Protein AF-A0A2D6MLZ3-F1 (afdb_monomer)

Radius of gyration: 13.92 Å; Cα conta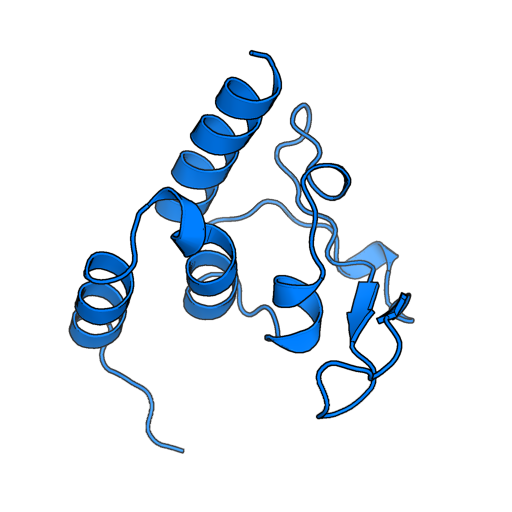cts (8 Å, |Δi|>4): 109; chai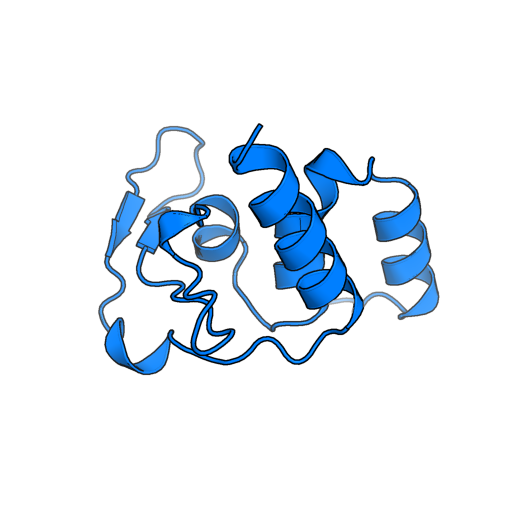ns: 1; bounding box: 43×32×31 Å

Mean predicted aligned error: 4.38 Å

Nearest PDB structures (foldseek):
  6emy-assembly1_A  TM=6.407E-01  e=5.092E-02  Enterococcus faecalis
  6en1-assembly1_A  TM=6.708E-01  e=1.272E-01  Enterococcus faecalis
  6emy-assembly1_B  TM=6.182E-01  e=1.652E-01  Enterococcus faecalis
  6en2-assembly1_B  TM=6.440E-01  e=2.290E-01  Enterococcus faecalis
  6en0-assembly1_A  TM=6.245E-01  e=2.290E-01  Enterococcus faecalis

Sequence (98 aa):
TATLPLDRVQAILDAIPWERRGVYLAIAFESVRFSAASTATLDDFDPATGEIHWHCARKGKTLGSPVRGQKNRETVRRVPWAPRLLEWLAWRVRADER

Foldseek 3Di:
DDDDDPVVLVVVLVVDPLLPNQLSLCVVQVVDDSQQSVPFDLVQADPVVQKGFSQWGFDDDDPPGDIDGDPPRVVRIDHRPRPSNSVSSVVVVVVVVD

Structure (mmCIF, N/CA/C/O backbone):
data_AF-A0A2D6MLZ3-F1
#
_entry.id   AF-A0A2D6MLZ3-F1
#
loop_
_atom_site.group_PDB
_atom_site.id
_atom_site.type_symbol
_atom_site.label_atom_id
_atom_site.label_alt_id
_atom_site.label_comp_id
_atom_site.label_asym_id
_atom_site.label_entity_id
_atom_site.label_seq_id
_atom_site.pdbx_PDB_ins_code
_atom_site.Cartn_x
_atom_site.Cartn_y
_atom_site.Cartn_z
_atom_site.occupancy
_atom_site.B_iso_or_equiv
_atom_site.auth_seq_id
_atom_site.auth_comp_id
_atom_site.auth_asym_id
_atom_site.auth_atom_id
_atom_site.pdbx_PDB_model_num
ATOM 1 N N . THR A 1 1 ? 24.547 -5.916 3.841 1.00 59.69 1 THR A N 1
ATOM 2 C CA . THR A 1 1 ? 23.111 -6.058 3.527 1.00 59.69 1 THR A CA 1
ATOM 3 C C . THR A 1 1 ? 22.996 -6.446 2.075 1.00 59.69 1 THR A C 1
ATOM 5 O O . THR A 1 1 ? 23.470 -5.684 1.246 1.00 59.69 1 THR A O 1
ATOM 8 N N . ALA A 1 2 ? 22.498 -7.641 1.761 1.00 72.62 2 ALA A N 1
ATOM 9 C CA . ALA A 1 2 ? 22.307 -8.047 0.370 1.00 72.62 2 ALA A CA 1
ATOM 10 C C . ALA A 1 2 ? 21.010 -7.421 -0.163 1.00 72.62 2 ALA A C 1
ATOM 12 O O . ALA A 1 2 ? 19.960 -7.570 0.462 1.00 72.62 2 ALA A O 1
ATOM 13 N N . THR A 1 3 ? 21.091 -6.706 -1.284 1.00 85.25 3 THR A N 1
ATOM 14 C CA . THR A 1 3 ? 19.919 -6.190 -2.005 1.00 85.25 3 THR A CA 1
ATOM 15 C C . THR A 1 3 ? 19.394 -7.290 -2.922 1.00 85.25 3 THR A C 1
ATOM 17 O O . THR A 1 3 ? 20.174 -7.905 -3.648 1.00 85.25 3 THR A O 1
ATOM 20 N N . LEU A 1 4 ? 18.088 -7.562 -2.883 1.00 88.25 4 LEU A N 1
ATOM 21 C CA . LEU A 1 4 ? 17.471 -8.536 -3.783 1.00 88.25 4 LEU A CA 1
ATOM 22 C C . LEU A 1 4 ? 17.418 -7.982 -5.219 1.00 88.25 4 LEU A C 1
ATOM 24 O O . LEU A 1 4 ? 17.036 -6.824 -5.396 1.00 88.25 4 LEU A O 1
ATOM 28 N N . PRO A 1 5 ? 17.742 -8.796 -6.238 1.00 92.94 5 PRO A N 1
ATOM 29 C CA . PRO A 1 5 ? 17.482 -8.463 -7.635 1.00 92.94 5 PRO A CA 1
ATOM 30 C C . PRO A 1 5 ? 15.997 -8.174 -7.900 1.00 92.94 5 PRO A C 1
ATOM 32 O O . PRO A 1 5 ? 15.117 -8.765 -7.266 1.00 92.94 5 PRO A O 1
ATOM 35 N N . LEU A 1 6 ? 15.708 -7.274 -8.845 1.00 88.69 6 LEU A N 1
ATOM 36 C CA . LEU A 1 6 ? 14.341 -6.819 -9.125 1.00 88.69 6 LEU A CA 1
ATOM 37 C C . LEU A 1 6 ? 13.426 -7.953 -9.617 1.00 88.69 6 LEU A C 1
ATOM 39 O O . LEU A 1 6 ? 12.272 -8.028 -9.209 1.00 88.69 6 LEU A O 1
ATOM 43 N N . ASP A 1 7 ? 13.945 -8.868 -10.434 1.00 93.19 7 ASP A N 1
ATOM 44 C CA . ASP A 1 7 ? 13.250 -10.073 -10.903 1.00 93.19 7 ASP A CA 1
ATOM 45 C C . ASP A 1 7 ? 12.842 -10.988 -9.739 1.00 93.19 7 ASP A C 1
ATOM 47 O O . ASP A 1 7 ? 11.733 -11.523 -9.713 1.00 93.19 7 ASP A O 1
ATOM 51 N N . ARG A 1 8 ? 13.700 -11.114 -8.721 1.00 94.62 8 ARG A N 1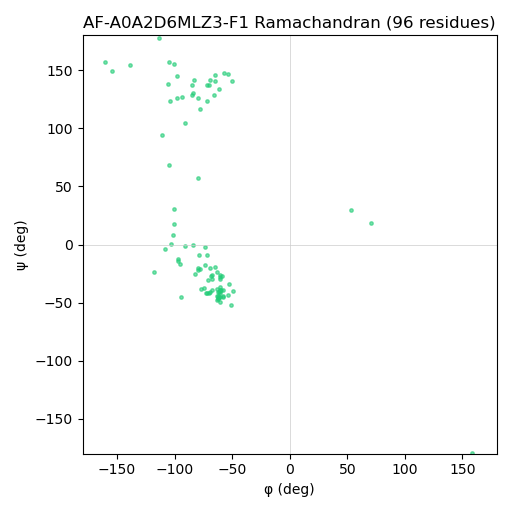
ATOM 52 C CA . ARG A 1 8 ? 13.393 -11.884 -7.510 1.00 94.62 8 ARG A CA 1
ATOM 53 C C . ARG A 1 8 ? 12.336 -11.204 -6.657 1.00 94.62 8 ARG A C 1
ATOM 55 O O . ARG A 1 8 ? 11.434 -11.886 -6.177 1.00 94.62 8 ARG A O 1
ATOM 62 N N . VAL A 1 9 ? 12.412 -9.883 -6.494 1.00 92.88 9 VAL A N 1
ATOM 63 C CA . VAL A 1 9 ? 11.355 -9.105 -5.825 1.00 92.88 9 VAL A CA 1
ATOM 64 C C . VAL A 1 9 ? 10.026 -9.307 -6.548 1.00 92.88 9 VAL A C 1
ATOM 66 O O . VAL A 1 9 ? 9.015 -9.583 -5.905 1.00 92.88 9 VAL A O 1
ATOM 69 N N . GLN A 1 10 ? 10.038 -9.250 -7.880 1.00 92.19 10 GLN A N 1
ATOM 70 C CA . GLN A 1 10 ? 8.849 -9.433 -8.700 1.00 92.19 10 GLN A CA 1
ATOM 71 C C . GLN A 1 10 ? 8.251 -10.838 -8.532 1.00 92.19 10 GLN A C 1
ATOM 73 O O . GLN A 1 10 ? 7.063 -10.961 -8.242 1.00 92.19 10 GLN A O 1
ATOM 78 N N . ALA A 1 11 ? 9.078 -11.885 -8.583 1.00 95.44 11 ALA A N 1
ATOM 79 C CA . ALA A 1 11 ? 8.637 -13.263 -8.369 1.00 95.44 11 ALA A CA 1
ATOM 80 C C . ALA A 1 11 ? 8.035 -13.489 -6.968 1.00 95.44 11 ALA A C 1
ATOM 82 O O . ALA A 1 11 ? 7.023 -14.175 -6.831 1.00 95.44 11 ALA A O 1
ATOM 83 N N . ILE A 1 12 ? 8.621 -12.883 -5.926 1.00 94.69 12 ILE A N 1
ATOM 84 C CA . ILE A 1 12 ? 8.080 -12.936 -4.558 1.00 94.69 12 ILE A CA 1
ATOM 85 C C . ILE A 1 12 ? 6.712 -12.258 -4.502 1.00 94.69 12 ILE A C 1
ATOM 87 O O . ILE A 1 12 ? 5.771 -12.827 -3.953 1.00 94.69 12 ILE A O 1
ATOM 91 N N . LEU A 1 13 ? 6.590 -11.056 -5.071 1.00 95.31 13 LEU A N 1
ATOM 92 C CA . LEU A 1 13 ? 5.321 -10.335 -5.106 1.00 95.31 13 LEU A CA 1
ATOM 93 C C . LEU A 1 13 ? 4.257 -11.138 -5.854 1.00 95.31 13 LEU A C 1
ATOM 95 O O . LEU A 1 13 ? 3.129 -11.213 -5.380 1.00 95.31 13 LEU A O 1
ATOM 99 N N . ASP A 1 14 ? 4.609 -11.774 -6.973 1.00 95.31 14 ASP A N 1
ATOM 100 C CA . ASP A 1 14 ? 3.671 -12.554 -7.778 1.00 95.31 14 ASP A CA 1
ATOM 101 C C . ASP A 1 14 ? 3.168 -13.831 -7.099 1.00 95.31 14 ASP A C 1
ATOM 103 O O . ASP A 1 14 ? 2.029 -14.227 -7.344 1.00 95.31 14 ASP A O 1
ATOM 107 N N . ALA A 1 15 ? 3.944 -14.406 -6.180 1.00 97.19 15 ALA A N 1
ATOM 108 C CA . ALA A 1 15 ? 3.513 -15.535 -5.360 1.00 97.19 15 ALA A CA 1
ATOM 109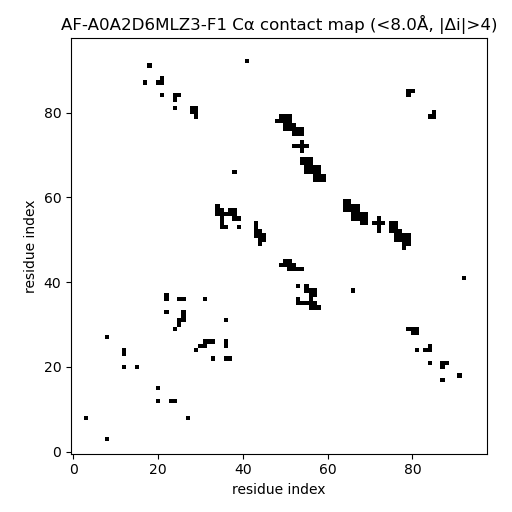 C C . ALA A 1 15 ? 2.501 -15.154 -4.256 1.00 97.19 15 ALA A C 1
ATOM 111 O O . ALA A 1 15 ? 1.823 -16.027 -3.713 1.00 97.19 15 ALA A O 1
ATOM 112 N N . ILE A 1 16 ? 2.384 -13.870 -3.899 1.00 96.56 16 ILE A N 1
ATOM 113 C CA . ILE A 1 16 ? 1.453 -13.393 -2.864 1.00 96.56 16 ILE A CA 1
ATOM 114 C C . ILE A 1 16 ? 0.073 -13.160 -3.499 1.00 96.56 16 ILE A C 1
ATOM 116 O O . ILE A 1 16 ? 0.002 -12.414 -4.479 1.00 96.56 16 ILE A O 1
ATOM 120 N N . PRO A 1 17 ? -1.033 -13.709 -2.950 1.00 97.00 17 PRO A N 1
ATOM 121 C CA . PRO A 1 17 ? -2.384 -13.434 -3.447 1.00 97.00 17 PRO A CA 1
ATOM 122 C C . PRO A 1 17 ? -2.651 -11.935 -3.588 1.00 97.00 17 PRO A C 1
ATOM 124 O O . PRO A 1 17 ? -2.219 -11.147 -2.739 1.00 97.00 17 PRO A O 1
ATOM 127 N N . TRP A 1 18 ? -3.345 -11.541 -4.658 1.00 94.88 18 TRP A N 1
ATOM 128 C CA . TRP A 1 18 ? -3.540 -10.133 -5.012 1.00 94.88 18 TRP A CA 1
ATOM 129 C C . TRP A 1 18 ? -4.121 -9.324 -3.848 1.00 94.88 18 TRP A C 1
ATOM 131 O O . TRP A 1 18 ? -3.591 -8.274 -3.494 1.00 94.88 18 TRP A O 1
ATOM 141 N N . GLU A 1 19 ? -5.107 -9.874 -3.146 1.00 94.00 19 GLU A N 1
ATOM 142 C CA . GLU A 1 19 ? -5.820 -9.259 -2.024 1.00 94.00 19 GLU A CA 1
ATOM 143 C C . GLU A 1 19 ? -4.901 -8.90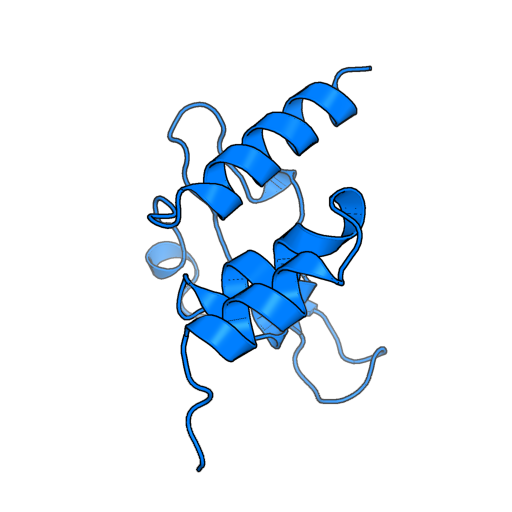9 -0.844 1.00 94.00 19 GLU A C 1
ATOM 145 O O . GLU A 1 19 ? -5.185 -7.994 -0.075 1.00 94.00 19 GLU A O 1
ATOM 150 N N . ARG A 1 20 ? -3.781 -9.626 -0.696 1.00 93.38 20 ARG A N 1
ATOM 151 C CA . ARG A 1 20 ? -2.824 -9.475 0.414 1.00 93.38 20 ARG A CA 1
ATOM 152 C C . ARG A 1 20 ? -1.556 -8.720 0.014 1.00 93.38 20 ARG A C 1
ATOM 154 O O . ARG A 1 20 ? -0.659 -8.545 0.837 1.00 93.38 20 ARG A O 1
ATOM 161 N N . ARG A 1 21 ? -1.453 -8.284 -1.244 1.00 94.88 21 ARG A N 1
ATOM 162 C CA . ARG A 1 21 ? -0.201 -7.791 -1.833 1.00 94.88 21 ARG A CA 1
ATOM 163 C C . ARG A 1 21 ? 0.143 -6.342 -1.459 1.00 94.88 21 ARG A C 1
ATOM 165 O O . ARG A 1 21 ? 1.319 -5.987 -1.489 1.00 94.88 21 ARG A O 1
ATOM 172 N N . GLY A 1 22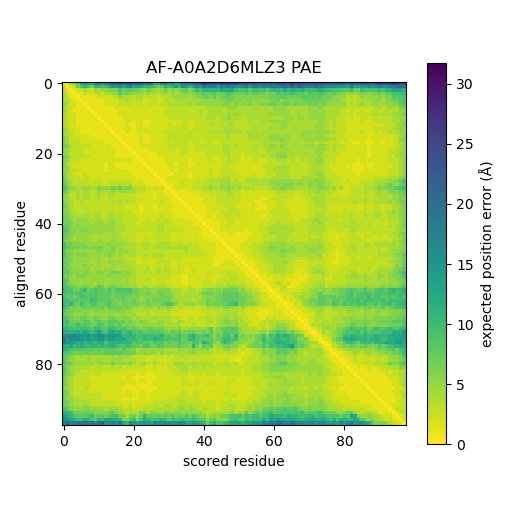 ? -0.837 -5.530 -1.054 1.00 92.56 22 GLY A N 1
ATOM 173 C CA . GLY A 1 22 ? -0.691 -4.079 -0.847 1.00 92.56 22 GLY A CA 1
ATOM 174 C C . GLY A 1 22 ? 0.492 -3.661 0.036 1.00 92.56 22 GLY A C 1
ATOM 175 O O . GLY A 1 22 ? 1.337 -2.874 -0.393 1.00 92.56 22 GLY A O 1
ATOM 176 N N . VAL A 1 23 ? 0.625 -4.242 1.236 1.00 93.25 23 VAL A N 1
ATOM 177 C CA . VAL A 1 23 ? 1.730 -3.905 2.161 1.00 93.25 23 VAL A CA 1
ATOM 178 C C . VAL A 1 23 ? 3.106 -4.208 1.557 1.00 93.25 23 VAL A C 1
ATOM 180 O O . VAL A 1 23 ? 4.057 -3.452 1.751 1.00 93.25 23 VAL A O 1
ATOM 183 N N . TYR A 1 24 ? 3.211 -5.289 0.784 1.00 94.69 24 TYR A N 1
ATOM 184 C CA . TYR A 1 24 ? 4.457 -5.710 0.154 1.00 94.69 24 TYR A CA 1
ATOM 185 C C . TYR A 1 24 ? 4.810 -4.820 -1.038 1.00 94.69 24 TYR A C 1
ATOM 187 O O . TYR A 1 24 ? 5.978 -4.478 -1.198 1.00 94.69 24 TYR A O 1
ATOM 195 N N . LEU A 1 25 ? 3.814 -4.378 -1.815 1.00 94.31 25 LEU A N 1
ATOM 196 C CA . LEU A 1 25 ? 4.000 -3.399 -2.892 1.00 94.31 25 LEU A CA 1
ATOM 197 C C . LEU A 1 25 ? 4.525 -2.065 -2.345 1.00 94.31 25 LEU A C 1
ATOM 199 O O . LEU A 1 25 ? 5.497 -1.526 -2.874 1.00 94.31 25 LEU A O 1
ATOM 203 N N . ALA A 1 26 ? 3.948 -1.574 -1.244 1.00 93.31 26 ALA A N 1
ATOM 204 C CA . ALA A 1 26 ? 4.393 -0.339 -0.599 1.00 93.31 26 ALA A CA 1
ATOM 205 C C . ALA A 1 26 ? 5.842 -0.430 -0.084 1.00 93.31 26 ALA A C 1
ATOM 207 O O . ALA A 1 26 ? 6.627 0.503 -0.235 1.00 93.31 26 ALA A O 1
ATOM 208 N N . ILE A 1 27 ? 6.239 -1.559 0.503 1.00 93.06 27 ILE A N 1
ATOM 209 C CA . ILE A 1 27 ? 7.613 -1.729 1.000 1.00 93.06 27 ILE A CA 1
ATOM 210 C C . ILE A 1 27 ? 8.605 -1.885 -0.154 1.00 93.06 27 ILE A C 1
ATOM 212 O O . ILE A 1 27 ? 9.694 -1.318 -0.098 1.00 93.06 27 ILE A O 1
ATOM 216 N N . ALA A 1 28 ? 8.235 -2.648 -1.185 1.00 92.38 28 ALA A N 1
ATOM 217 C CA . ALA A 1 28 ? 9.109 -2.935 -2.315 1.00 92.38 28 ALA A CA 1
ATOM 218 C C . ALA A 1 28 ? 9.401 -1.689 -3.157 1.00 92.38 28 ALA A C 1
ATOM 220 O O . ALA A 1 28 ? 10.534 -1.516 -3.600 1.00 92.38 28 ALA A O 1
ATOM 221 N N . PHE A 1 29 ? 8.401 -0.827 -3.364 1.00 90.44 29 PHE A N 1
ATOM 222 C CA . PHE A 1 29 ? 8.511 0.247 -4.350 1.00 90.44 29 PHE A CA 1
ATOM 223 C C . PHE A 1 29 ? 8.430 1.659 -3.779 1.00 90.44 29 PHE A C 1
ATOM 225 O O . PHE A 1 29 ? 8.995 2.558 -4.385 1.00 90.44 29 PHE A O 1
ATOM 232 N N . GLU A 1 30 ? 7.818 1.875 -2.612 1.00 89.06 30 GLU A N 1
ATOM 233 C CA . GLU A 1 30 ? 7.595 3.227 -2.080 1.00 89.06 30 GLU A CA 1
ATOM 234 C C . GLU A 1 30 ? 8.608 3.618 -0.994 1.00 89.06 30 GLU A C 1
ATOM 236 O O . GLU A 1 30 ? 8.447 4.633 -0.330 1.00 89.06 30 GLU A O 1
ATOM 241 N N . SER A 1 31 ? 9.668 2.849 -0.730 1.00 86.69 31 SER A N 1
ATOM 242 C CA . SER A 1 31 ? 10.610 3.154 0.373 1.00 86.69 31 SER A CA 1
ATOM 243 C C . SER A 1 31 ? 9.918 3.349 1.741 1.00 86.69 31 SER A C 1
ATOM 245 O O . SER A 1 31 ? 10.381 4.111 2.594 1.00 86.69 31 SER A O 1
ATOM 247 N N . VAL A 1 32 ? 8.779 2.681 1.964 1.00 88.69 32 VAL A N 1
ATOM 248 C CA . VAL A 1 32 ? 8.052 2.709 3.243 1.00 88.69 32 VAL A CA 1
ATOM 249 C C . VAL A 1 32 ? 8.646 1.662 4.175 1.00 88.69 32 VAL A C 1
ATOM 251 O O . VAL A 1 32 ? 8.874 0.514 3.796 1.00 88.69 32 VAL A O 1
ATOM 254 N N . ARG A 1 33 ? 8.839 2.015 5.448 1.00 89.56 33 ARG A N 1
ATOM 255 C CA . ARG A 1 33 ? 9.207 1.024 6.467 1.00 89.56 33 ARG A CA 1
ATOM 256 C C . ARG A 1 33 ? 8.036 0.087 6.752 1.00 89.56 33 ARG A C 1
ATOM 258 O O . ARG A 1 33 ? 6.909 0.545 6.925 1.00 89.56 33 ARG A O 1
ATOM 265 N N . PHE A 1 34 ? 8.325 -1.199 6.956 1.00 90.69 34 PHE A N 1
ATOM 266 C CA . PHE A 1 34 ? 7.315 -2.199 7.327 1.00 90.69 34 PHE A CA 1
ATOM 267 C C . PHE A 1 34 ? 6.422 -1.753 8.497 1.00 90.69 34 PHE A C 1
ATOM 269 O O . PHE A 1 34 ? 5.211 -1.948 8.462 1.00 90.69 34 PHE A O 1
ATOM 276 N N . SER A 1 35 ? 6.990 -1.100 9.518 1.00 92.00 35 SER A N 1
ATOM 277 C CA . SER A 1 35 ? 6.235 -0.634 10.688 1.00 92.00 35 SER A CA 1
ATOM 278 C C . SER A 1 35 ? 5.158 0.408 10.380 1.00 92.00 35 SER A C 1
ATOM 280 O O . SER A 1 35 ? 4.230 0.521 11.173 1.00 92.00 35 SER A O 1
ATOM 282 N N . ALA A 1 36 ? 5.281 1.152 9.280 1.00 91.75 36 ALA A N 1
ATOM 283 C CA . ALA A 1 36 ? 4.283 2.113 8.815 1.00 91.75 36 ALA A CA 1
ATOM 284 C C . ALA A 1 36 ? 3.342 1.483 7.780 1.00 91.75 36 ALA A C 1
ATOM 286 O O . ALA A 1 36 ? 2.128 1.601 7.896 1.00 91.75 36 ALA A O 1
ATOM 287 N N . ALA A 1 37 ? 3.890 0.746 6.807 1.00 91.81 37 ALA A N 1
ATOM 288 C CA . ALA A 1 37 ? 3.089 0.085 5.775 1.00 91.81 37 ALA A CA 1
ATOM 289 C C . ALA A 1 37 ? 2.089 -0.921 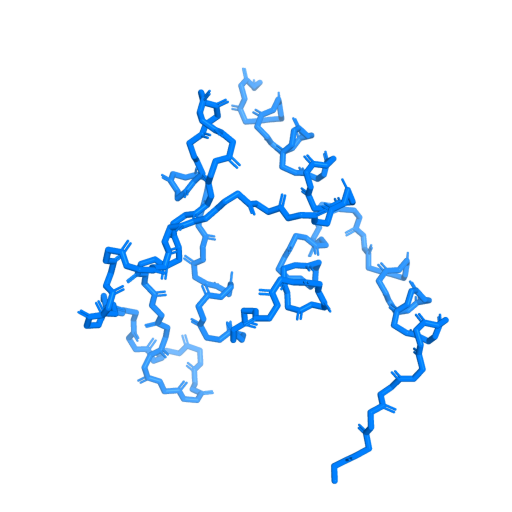6.374 1.00 91.81 37 ALA A C 1
ATOM 291 O O . ALA A 1 37 ? 0.951 -0.997 5.933 1.00 91.81 37 ALA A O 1
ATOM 292 N N . SER A 1 38 ? 2.497 -1.670 7.405 1.00 91.06 38 SER A N 1
ATOM 293 C CA . SER A 1 38 ? 1.648 -2.678 8.066 1.00 91.06 38 SER A CA 1
ATOM 294 C C . SER A 1 38 ? 0.520 -2.105 8.926 1.00 91.06 38 SER A C 1
ATOM 296 O O . SER A 1 38 ? -0.308 -2.871 9.411 1.00 91.06 38 SER A O 1
ATOM 298 N N . THR A 1 39 ? 0.506 -0.793 9.162 1.00 92.25 39 THR A N 1
ATOM 299 C CA . THR A 1 39 ? -0.553 -0.116 9.923 1.00 92.25 39 THR A CA 1
ATOM 300 C C . THR A 1 39 ? -1.459 0.733 9.044 1.00 92.25 39 THR A C 1
ATOM 302 O O . THR A 1 39 ? -2.393 1.312 9.580 1.00 92.25 39 THR A O 1
ATOM 305 N N . ALA A 1 40 ? -1.164 0.836 7.744 1.00 90.56 40 ALA A N 1
ATOM 306 C CA . ALA A 1 40 ? -1.943 1.647 6.822 1.00 90.56 40 ALA A CA 1
ATOM 307 C C . ALA A 1 40 ? -3.321 1.019 6.571 1.00 90.56 40 ALA A C 1
ATOM 309 O O . ALA A 1 40 ? -3.424 -0.197 6.369 1.00 90.56 40 ALA A O 1
ATOM 310 N N . THR A 1 41 ? -4.359 1.847 6.565 1.00 90.44 41 THR A N 1
ATOM 311 C CA . THR A 1 41 ? -5.733 1.474 6.204 1.00 90.44 41 THR A CA 1
ATOM 312 C C . THR A 1 41 ? -6.155 2.181 4.914 1.00 90.44 41 THR A C 1
ATOM 314 O O . THR A 1 41 ? -5.384 2.941 4.332 1.00 90.44 41 THR A O 1
ATOM 317 N N . LEU A 1 42 ? -7.367 1.904 4.420 1.00 87.81 42 LEU A N 1
ATOM 318 C CA . LEU A 1 42 ? -7.908 2.640 3.272 1.00 87.81 42 LEU A CA 1
ATOM 319 C C . LEU A 1 42 ? -8.213 4.102 3.606 1.00 87.81 42 LEU A C 1
ATOM 321 O O . LEU A 1 42 ? -8.088 4.938 2.722 1.00 87.81 42 LEU A O 1
ATOM 325 N N . ASP A 1 43 ? -8.508 4.421 4.869 1.00 90.25 43 ASP A N 1
ATOM 326 C CA . ASP A 1 43 ? -8.719 5.805 5.321 1.00 90.25 43 ASP A CA 1
ATOM 327 C C . ASP A 1 43 ? -7.449 6.665 5.200 1.00 90.25 43 ASP A C 1
ATOM 329 O O . ASP A 1 43 ? -7.521 7.892 5.181 1.00 90.25 43 ASP A O 1
ATOM 333 N N . ASP A 1 44 ? -6.276 6.031 5.111 1.00 91.31 44 ASP A N 1
ATOM 334 C CA . ASP A 1 44 ? -5.008 6.715 4.858 1.00 91.31 44 ASP A CA 1
ATOM 335 C C . ASP A 1 44 ? -4.815 7.082 3.378 1.00 91.31 44 ASP A C 1
ATOM 337 O O . ASP A 1 44 ? -3.844 7.763 3.049 1.00 91.31 44 ASP A O 1
ATOM 341 N N . PHE A 1 45 ? -5.676 6.613 2.471 1.00 91.94 45 PHE A N 1
ATOM 342 C CA . PHE A 1 45 ? -5.614 6.919 1.045 1.00 91.94 45 PHE A CA 1
ATOM 343 C C . PHE A 1 45 ? -6.686 7.942 0.668 1.00 91.94 45 PHE A C 1
ATOM 345 O O . PHE A 1 45 ? -7.875 7.717 0.868 1.00 91.94 45 PHE A O 1
ATOM 352 N N . ASP A 1 46 ? -6.260 9.055 0.080 1.00 90.56 46 ASP A N 1
ATOM 353 C CA . ASP A 1 46 ? -7.138 10.077 -0.479 1.00 90.56 46 ASP A CA 1
ATOM 354 C C . ASP A 1 46 ? -7.393 9.749 -1.961 1.00 90.56 46 ASP A C 1
ATOM 356 O O . ASP A 1 46 ? -6.500 9.950 -2.790 1.00 90.56 46 ASP A O 1
ATOM 360 N N . PRO A 1 47 ? -8.578 9.235 -2.340 1.00 86.56 47 PRO A N 1
ATOM 361 C CA . PRO A 1 47 ? -8.859 8.879 -3.727 1.00 86.56 47 PRO A CA 1
ATOM 362 C C . PRO A 1 47 ? -8.983 10.102 -4.645 1.00 86.56 47 PRO A C 1
ATOM 364 O O . PRO A 1 47 ? -8.830 9.955 -5.856 1.00 86.56 47 PRO A O 1
ATOM 367 N N . ALA A 1 48 ? -9.246 11.299 -4.103 1.00 88.06 48 ALA A N 1
ATOM 368 C CA . ALA A 1 48 ? -9.372 12.516 -4.899 1.00 88.06 48 ALA A CA 1
ATOM 369 C C . ALA A 1 48 ? -7.999 13.053 -5.322 1.00 88.06 48 ALA A C 1
ATOM 371 O O . ALA A 1 48 ? -7.845 13.518 -6.452 1.00 88.06 48 ALA A O 1
ATOM 372 N N . THR A 1 49 ? -6.997 12.970 -4.441 1.00 89.12 49 THR A N 1
ATOM 373 C CA . THR A 1 49 ? -5.621 13.392 -4.759 1.00 89.12 49 THR A CA 1
ATOM 374 C C . THR A 1 49 ? -4.706 12.241 -5.176 1.00 89.12 49 THR A C 1
ATOM 376 O O . THR A 1 49 ? -3.632 12.479 -5.728 1.00 89.12 49 THR A O 1
ATOM 379 N N . GLY A 1 50 ? -5.114 10.993 -4.935 1.00 88.75 50 GLY A N 1
ATOM 380 C CA . GLY A 1 50 ? -4.307 9.797 -5.168 1.00 88.75 50 GLY A CA 1
ATOM 381 C C . GLY A 1 50 ? -3.145 9.642 -4.184 1.00 88.75 50 GLY A C 1
ATOM 382 O O . GLY A 1 50 ? -2.188 8.927 -4.478 1.00 88.75 50 GLY A O 1
ATOM 383 N N . GLU A 1 51 ? -3.179 10.317 -3.036 1.00 92.19 51 GLU A N 1
ATOM 384 C CA . GLU A 1 51 ? -2.089 10.305 -2.059 1.00 92.19 51 GLU A CA 1
ATOM 385 C C . GLU A 1 51 ? -2.339 9.310 -0.930 1.00 92.19 51 GLU A C 1
ATOM 387 O O . GLU A 1 51 ? -3.462 9.153 -0.462 1.00 92.19 51 GLU A O 1
ATOM 392 N N . ILE A 1 52 ? -1.270 8.679 -0.438 1.00 92.25 52 ILE A N 1
ATOM 393 C CA . ILE A 1 52 ? -1.311 7.878 0.790 1.00 92.25 52 ILE A CA 1
ATOM 394 C C . ILE A 1 52 ? -0.618 8.642 1.913 1.00 92.25 52 ILE A C 1
ATOM 396 O O . ILE A 1 52 ? 0.464 9.214 1.731 1.00 92.25 52 ILE A O 1
ATOM 400 N N . HIS A 1 53 ? -1.215 8.594 3.099 1.00 92.50 53 HIS A N 1
ATOM 401 C CA . HIS A 1 53 ? -0.727 9.215 4.315 1.00 92.50 53 HIS A CA 1
ATOM 402 C C . HIS A 1 53 ? -0.256 8.176 5.339 1.00 92.50 53 HIS A C 1
ATOM 404 O O . HIS A 1 53 ? -1.012 7.703 6.180 1.00 92.50 53 HIS A O 1
ATOM 410 N N . TRP A 1 54 ? 1.041 7.854 5.351 1.00 90.94 54 TRP A N 1
ATOM 411 C CA . TRP A 1 54 ? 1.616 6.912 6.328 1.00 90.94 54 TRP A CA 1
ATOM 412 C C . TRP A 1 54 ? 1.863 7.572 7.691 1.00 90.94 54 TRP A C 1
ATOM 414 O O . TRP A 1 54 ? 2.990 7.618 8.188 1.00 90.94 54 TRP A O 1
ATOM 424 N N . HIS A 1 55 ? 0.821 8.124 8.305 1.00 90.50 55 HIS A N 1
ATOM 425 C CA . HIS A 1 55 ? 0.937 8.959 9.498 1.00 90.50 55 HIS A CA 1
ATOM 426 C C . HIS A 1 55 ? 1.117 8.161 10.793 1.00 90.50 55 HIS A C 1
ATOM 428 O O . HIS A 1 55 ? 1.626 8.703 11.776 1.00 90.50 55 HIS A O 1
ATOM 434 N N . CYS A 1 56 ? 0.753 6.878 10.804 1.00 92.25 56 CYS A N 1
ATOM 435 C CA . CYS A 1 56 ? 0.944 5.965 11.926 1.00 92.25 56 CYS A CA 1
ATOM 436 C C . CYS A 1 56 ? 2.094 4.979 11.681 1.00 92.25 56 CYS A C 1
ATOM 438 O O . CYS A 1 56 ? 2.532 4.745 10.555 1.00 92.25 56 CYS A O 1
ATOM 440 N N . ALA A 1 57 ? 2.649 4.440 12.767 1.00 92.75 57 ALA A N 1
ATOM 441 C CA . ALA A 1 57 ? 3.562 3.305 12.711 1.00 92.75 57 ALA A CA 1
ATOM 442 C C . ALA A 1 57 ? 3.561 2.518 14.021 1.00 92.75 57 ALA A C 1
ATOM 444 O O . ALA A 1 57 ? 3.453 3.083 15.116 1.00 92.75 57 ALA A O 1
ATOM 445 N N . ARG A 1 58 ? 3.804 1.213 13.914 1.00 94.25 58 ARG A N 1
ATOM 446 C CA . ARG A 1 58 ? 4.054 0.331 15.056 1.00 94.25 58 ARG A CA 1
ATOM 447 C C . ARG A 1 58 ? 5.364 0.699 15.764 1.00 94.25 58 ARG A C 1
ATOM 449 O O . ARG A 1 58 ? 6.416 0.804 15.131 1.00 94.25 58 ARG A O 1
ATOM 456 N N . LYS A 1 59 ? 5.315 0.886 17.088 1.00 92.69 59 LYS A N 1
ATOM 457 C CA . LYS A 1 59 ? 6.456 1.261 17.944 1.00 92.69 59 LYS A CA 1
ATOM 458 C C . LYS A 1 59 ? 6.956 0.064 18.751 1.00 92.69 59 LYS A C 1
ATOM 460 O O . LYS A 1 59 ? 6.802 0.007 19.965 1.00 92.69 59 LYS A O 1
ATOM 465 N N . GLY A 1 60 ? 7.538 -0.906 18.055 1.00 89.75 60 GLY A N 1
ATOM 466 C CA . GLY A 1 60 ? 8.141 -2.088 18.663 1.00 89.75 60 GLY A CA 1
ATOM 467 C C . GLY A 1 60 ? 8.249 -3.248 17.680 1.00 89.75 60 GLY A C 1
ATOM 468 O O . GLY A 1 60 ? 7.894 -3.113 16.508 1.00 89.75 60 GLY A O 1
ATOM 469 N N . LYS A 1 61 ? 8.786 -4.373 18.156 1.00 87.56 61 LYS A N 1
ATOM 470 C CA . LYS A 1 61 ? 9.076 -5.560 17.334 1.00 87.56 61 LYS A CA 1
ATOM 471 C C . LYS A 1 61 ? 7.979 -6.627 17.391 1.00 87.56 61 LYS A C 1
ATOM 473 O O . LYS A 1 61 ? 8.009 -7.560 16.601 1.00 87.56 61 LYS A O 1
ATOM 478 N N . THR A 1 62 ? 7.041 -6.519 18.331 1.00 89.88 62 THR A N 1
ATOM 479 C CA . THR A 1 62 ? 6.012 -7.540 18.574 1.00 89.88 62 THR A CA 1
ATOM 480 C C . THR A 1 62 ? 4.679 -7.145 17.945 1.00 89.88 62 THR A C 1
ATOM 482 O O . THR A 1 62 ? 4.382 -5.960 17.785 1.00 89.88 62 THR A O 1
ATOM 485 N N . LEU A 1 63 ? 3.831 -8.133 17.648 1.00 83.56 63 LEU A N 1
ATOM 486 C CA . LEU A 1 63 ? 2.479 -7.896 17.125 1.00 83.56 63 LEU A CA 1
ATOM 487 C C . LEU A 1 63 ? 1.596 -7.082 18.088 1.00 83.56 63 LEU A C 1
ATOM 489 O O . LEU A 1 63 ? 0.731 -6.338 17.635 1.00 83.56 63 LEU A O 1
ATOM 493 N N . GLY A 1 64 ? 1.849 -7.164 19.398 1.00 90.06 64 GLY A N 1
ATOM 494 C CA . GLY A 1 64 ? 1.161 -6.365 20.420 1.00 90.06 64 GLY A CA 1
ATOM 495 C C . GLY A 1 64 ? 1.747 -4.966 20.642 1.00 90.06 64 GLY A C 1
ATOM 496 O O . GLY A 1 64 ? 1.255 -4.223 21.484 1.00 90.06 64 GLY A O 1
ATOM 497 N N . SER A 1 65 ? 2.814 -4.591 19.928 1.00 93.81 65 SER A N 1
ATOM 498 C CA . SER A 1 65 ? 3.424 -3.268 20.092 1.00 93.81 65 SER A CA 1
ATOM 499 C C . SER A 1 65 ? 2.454 -2.160 19.661 1.00 93.81 65 SER A C 1
ATOM 501 O O . SER A 1 65 ? 1.792 -2.317 18.629 1.00 93.81 65 SER A O 1
ATOM 503 N N . PRO A 1 66 ? 2.403 -1.025 20.385 1.00 95.19 66 PRO A N 1
ATOM 504 C CA . PRO A 1 66 ? 1.424 0.025 20.133 1.00 95.19 66 PRO A CA 1
ATOM 505 C C . PRO A 1 66 ? 1.628 0.679 18.764 1.00 95.19 66 PRO A C 1
ATOM 507 O O . PRO A 1 66 ? 2.762 0.866 18.309 1.00 95.19 66 PRO A O 1
ATOM 510 N N . VAL A 1 67 ? 0.525 1.080 18.135 1.00 94.62 67 VAL A N 1
ATOM 511 C CA . VAL A 1 67 ? 0.517 1.922 16.932 1.00 94.62 67 VAL A CA 1
ATOM 512 C C . VAL A 1 67 ? 0.386 3.376 17.373 1.00 94.62 67 VAL A C 1
ATOM 514 O O . VAL A 1 67 ? -0.473 3.704 18.187 1.00 94.62 67 VAL A O 1
ATOM 517 N N . ARG A 1 68 ? 1.290 4.244 16.907 1.00 93.75 68 ARG A N 1
ATOM 518 C CA . ARG A 1 68 ? 1.291 5.675 17.252 1.00 93.75 68 ARG A CA 1
ATOM 519 C C . ARG A 1 68 ? 1.611 6.530 16.037 1.00 93.75 68 ARG A C 1
ATOM 521 O O . ARG A 1 68 ? 2.356 6.094 15.155 1.00 93.75 68 ARG A O 1
ATOM 528 N N . GLY A 1 69 ? 1.144 7.776 16.076 1.00 90.31 69 GLY A N 1
ATOM 529 C CA . GLY A 1 69 ? 1.500 8.799 15.100 1.00 90.31 69 GLY A CA 1
ATOM 530 C C . GLY A 1 69 ? 3.016 8.978 14.951 1.00 90.31 69 GLY A C 1
ATOM 531 O O . GLY A 1 69 ? 3.803 8.810 15.892 1.00 90.31 69 GLY A O 1
ATOM 532 N N . GLN A 1 70 ? 3.443 9.297 13.738 1.00 87.44 70 GLN A N 1
ATOM 533 C CA . GLN A 1 70 ? 4.807 9.682 13.414 1.00 87.44 70 GLN A CA 1
ATOM 534 C C . GLN A 1 70 ? 4.993 11.175 13.703 1.00 87.44 70 GLN A C 1
ATOM 536 O O . GLN A 1 70 ? 4.104 11.980 13.439 1.00 87.44 70 GLN A O 1
ATOM 541 N N . LYS A 1 71 ? 6.165 11.562 14.230 1.00 83.81 71 LYS A N 1
ATOM 542 C CA . LYS A 1 71 ? 6.483 12.979 14.494 1.00 83.81 71 LYS A CA 1
ATOM 543 C C . LYS A 1 71 ? 6.421 13.827 13.214 1.00 83.81 71 LYS A C 1
ATOM 545 O O . LYS A 1 71 ? 6.118 15.008 13.275 1.00 83.81 71 LYS A O 1
ATOM 550 N N . ASN A 1 72 ? 6.657 13.196 12.068 1.00 82.38 72 ASN A N 1
ATOM 551 C CA . ASN A 1 72 ? 6.808 13.808 10.754 1.00 82.38 72 ASN A CA 1
ATOM 552 C C . ASN A 1 72 ? 5.512 13.689 9.930 1.00 82.38 72 ASN A C 1
ATOM 554 O O . ASN A 1 72 ? 5.569 13.530 8.717 1.00 82.38 72 ASN A O 1
ATOM 558 N N . ARG A 1 73 ? 4.342 13.668 10.581 1.00 75.31 73 ARG A N 1
ATOM 559 C CA . ARG A 1 73 ? 3.070 13.310 9.931 1.00 75.31 73 ARG A CA 1
ATOM 560 C C . ARG A 1 73 ? 2.774 14.115 8.659 1.00 75.31 73 ARG A C 1
ATOM 562 O O . ARG A 1 73 ? 2.227 13.556 7.729 1.00 75.31 73 ARG A O 1
ATOM 569 N N . GLU A 1 74 ? 3.161 15.380 8.565 1.00 71.31 74 GLU A N 1
ATOM 570 C CA . GLU A 1 74 ? 2.900 16.190 7.364 1.00 71.31 74 GLU A CA 1
ATOM 571 C C . GLU A 1 74 ? 3.753 15.767 6.158 1.00 71.31 74 GLU A C 1
ATOM 573 O O . GLU A 1 74 ? 3.292 15.835 5.026 1.00 71.31 74 GLU A O 1
ATOM 578 N N . THR A 1 75 ? 4.965 15.252 6.383 1.00 72.94 75 THR A N 1
ATOM 579 C CA . THR A 1 75 ? 5.900 14.873 5.308 1.00 72.94 75 THR A CA 1
ATOM 580 C C . THR A 1 75 ? 5.765 13.420 4.854 1.00 72.94 75 THR A C 1
ATOM 582 O O . THR A 1 75 ? 6.472 12.985 3.949 1.00 72.94 75 THR A O 1
ATOM 585 N N . VAL A 1 76 ? 4.863 12.654 5.471 1.00 80.56 76 VAL A N 1
ATOM 586 C CA . VAL A 1 76 ? 4.574 11.253 5.112 1.00 80.56 76 VAL A CA 1
ATOM 587 C C . VAL A 1 76 ? 3.305 11.117 4.268 1.00 80.56 76 VAL A C 1
ATOM 589 O O . VAL A 1 76 ? 2.759 10.022 4.165 1.00 80.56 76 VAL A O 1
ATOM 592 N N . ARG A 1 77 ? 2.837 12.219 3.670 1.00 87.50 77 ARG A N 1
ATOM 593 C CA . ARG A 1 77 ? 1.818 12.245 2.615 1.00 87.50 77 ARG A CA 1
ATOM 594 C C . ARG A 1 77 ? 2.520 12.344 1.260 1.00 87.50 77 ARG A C 1
ATOM 596 O O . ARG A 1 77 ? 3.368 13.215 1.083 1.00 87.50 77 ARG A O 1
ATOM 603 N N . ARG A 1 78 ? 2.216 11.435 0.332 1.00 89.31 78 ARG A N 1
ATOM 604 C CA . ARG A 1 78 ? 2.744 11.482 -1.045 1.00 89.31 78 ARG A CA 1
ATOM 605 C C . ARG A 1 78 ? 1.904 10.643 -2.000 1.00 89.31 78 ARG A C 1
ATOM 607 O O . ARG A 1 78 ? 1.264 9.674 -1.588 1.00 89.31 78 ARG A O 1
ATOM 614 N N . VAL A 1 79 ? 1.998 10.988 -3.278 1.00 91.12 79 VAL A N 1
ATOM 615 C CA . VAL A 1 79 ? 1.470 10.191 -4.388 1.00 91.12 79 VAL A CA 1
ATOM 616 C C . VAL A 1 79 ? 2.352 8.947 -4.564 1.00 91.12 79 VAL A C 1
ATOM 618 O O . VAL A 1 79 ? 3.566 9.102 -4.739 1.00 91.12 79 VAL A O 1
ATOM 621 N N . PRO A 1 80 ? 1.792 7.725 -4.507 1.00 91.62 80 PRO A N 1
ATOM 622 C CA . PRO A 1 80 ? 2.523 6.515 -4.858 1.00 91.62 80 PRO A CA 1
ATOM 623 C C . PRO A 1 80 ? 2.961 6.574 -6.319 1.00 91.62 80 PRO A C 1
ATOM 625 O O . PRO A 1 80 ? 2.160 6.892 -7.196 1.00 91.62 80 PRO A O 1
ATOM 628 N N . TRP A 1 81 ? 4.216 6.244 -6.604 1.00 90.12 81 TRP A N 1
ATOM 629 C CA . TRP A 1 81 ? 4.713 6.221 -7.983 1.00 90.12 81 TRP A CA 1
ATOM 630 C C . TRP A 1 81 ? 4.642 4.827 -8.611 1.00 90.12 81 TRP A C 1
ATOM 632 O O . TRP A 1 81 ? 4.768 4.696 -9.827 1.00 90.12 81 TRP A O 1
ATOM 642 N N . ALA A 1 82 ? 4.483 3.770 -7.809 1.00 91.44 82 ALA A N 1
ATOM 643 C CA . ALA A 1 82 ? 4.509 2.398 -8.293 1.00 91.44 82 ALA A CA 1
ATOM 644 C C . ALA A 1 82 ? 3.180 2.019 -8.975 1.00 91.44 82 ALA A C 1
ATOM 646 O O . ALA A 1 82 ? 2.159 1.901 -8.288 1.00 91.44 82 ALA A O 1
ATOM 647 N N . PRO A 1 83 ? 3.166 1.712 -10.291 1.00 92.06 83 PRO A N 1
ATOM 648 C CA . PRO A 1 83 ? 1.919 1.442 -11.012 1.00 92.06 83 PRO A CA 1
ATOM 649 C C . PRO A 1 83 ? 1.106 0.290 -10.415 1.00 92.06 83 PRO A C 1
ATOM 651 O O . PRO A 1 83 ? -0.109 0.391 -10.282 1.00 92.06 83 PRO A O 1
ATOM 654 N N . ARG A 1 84 ? 1.774 -0.783 -9.970 1.00 93.44 84 ARG A N 1
ATOM 655 C CA . ARG A 1 84 ? 1.093 -1.938 -9.359 1.00 93.44 84 ARG A CA 1
ATOM 656 C C . ARG A 1 84 ? 0.458 -1.616 -8.008 1.00 93.44 84 ARG A C 1
ATOM 658 O O . ARG A 1 84 ? -0.530 -2.243 -7.644 1.00 93.44 84 ARG A O 1
ATOM 665 N N . LEU A 1 85 ? 1.018 -0.669 -7.252 1.00 93.12 85 LEU A N 1
ATOM 666 C CA . LEU A 1 85 ? 0.412 -0.228 -5.997 1.00 93.12 85 LEU A CA 1
ATOM 667 C C . LEU A 1 85 ? -0.832 0.620 -6.271 1.00 93.12 85 LEU A C 1
ATOM 669 O O . LEU A 1 85 ? -1.852 0.406 -5.625 1.00 93.12 85 LEU A O 1
ATOM 673 N N . LEU A 1 86 ? -0.773 1.514 -7.260 1.00 92.25 86 LEU A N 1
ATOM 674 C CA . LEU A 1 86 ? -1.935 2.290 -7.703 1.00 92.25 86 LEU A CA 1
ATOM 675 C C . LEU A 1 86 ? -3.062 1.381 -8.212 1.00 92.25 86 LEU A C 1
ATOM 677 O O . LEU A 1 86 ? -4.212 1.546 -7.816 1.00 92.25 86 LEU A O 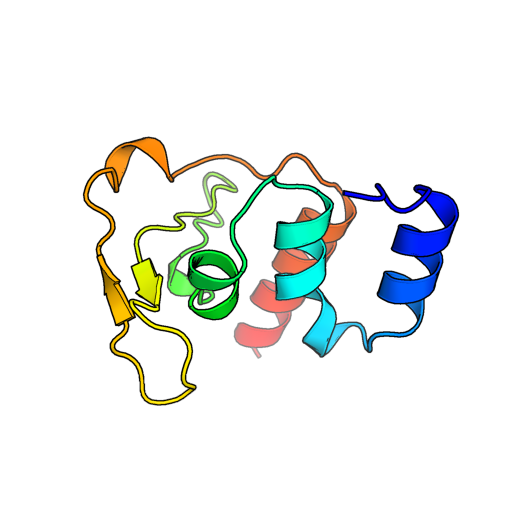1
ATOM 681 N N . GLU A 1 87 ? -2.730 0.376 -9.027 1.00 93.62 87 GLU A N 1
ATOM 682 C CA . GLU A 1 87 ? -3.679 -0.642 -9.495 1.00 93.62 87 GLU A CA 1
ATOM 683 C C . GLU A 1 87 ? -4.334 -1.383 -8.321 1.00 93.62 87 GLU A C 1
ATOM 685 O O . GLU A 1 87 ? -5.554 -1.564 -8.287 1.00 93.62 87 GLU A O 1
ATOM 690 N N . TRP A 1 88 ? -3.528 -1.773 -7.331 1.00 94.44 88 TRP A N 1
ATOM 691 C CA . TRP A 1 88 ? -4.006 -2.447 -6.131 1.00 94.44 88 TRP A CA 1
ATOM 692 C C . TRP A 1 88 ? -4.942 -1.567 -5.299 1.00 94.44 88 TRP A C 1
ATOM 694 O O . TRP A 1 88 ? -6.003 -2.035 -4.890 1.00 94.44 88 TRP A O 1
ATOM 704 N N . LEU A 1 89 ? -4.598 -0.293 -5.088 1.00 92.75 89 LEU A N 1
ATOM 705 C CA . LEU A 1 89 ? -5.440 0.665 -4.362 1.00 92.75 89 LEU A CA 1
ATOM 706 C C . LEU A 1 89 ? -6.764 0.892 -5.082 1.00 92.75 89 LEU A C 1
ATOM 708 O O . LEU A 1 89 ? -7.817 0.798 -4.461 1.00 92.75 89 LEU A O 1
ATOM 712 N N . ALA A 1 90 ? -6.728 1.093 -6.400 1.00 91.06 90 ALA A N 1
ATOM 713 C CA . ALA A 1 90 ? -7.933 1.259 -7.202 1.00 91.06 90 ALA A CA 1
ATOM 714 C C . ALA A 1 90 ? -8.841 0.019 -7.142 1.00 91.06 90 ALA A C 1
ATOM 716 O O . ALA A 1 90 ? -10.058 0.147 -7.037 1.00 91.06 90 ALA A O 1
ATOM 717 N N . TRP A 1 91 ? -8.272 -1.192 -7.190 1.00 93.88 91 TRP A N 1
ATOM 718 C CA . TRP A 1 91 ? -9.032 -2.428 -6.976 1.00 93.88 91 TRP A CA 1
ATOM 719 C C . TRP A 1 91 ? -9.634 -2.489 -5.569 1.00 93.88 91 TRP A C 1
ATOM 721 O O . TRP A 1 91 ? -10.806 -2.838 -5.425 1.00 93.88 91 TRP A O 1
ATOM 731 N N . ARG A 1 92 ? -8.851 -2.138 -4.544 1.00 92.00 92 ARG A N 1
ATOM 732 C CA . ARG A 1 92 ? -9.260 -2.256 -3.146 1.00 92.00 92 ARG A CA 1
ATOM 733 C C . ARG A 1 92 ? -10.362 -1.261 -2.777 1.00 92.00 92 ARG A C 1
ATOM 735 O O . ARG A 1 92 ? -11.299 -1.679 -2.112 1.00 92.00 92 ARG A O 1
ATOM 742 N N . VAL A 1 93 ? -10.284 -0.016 -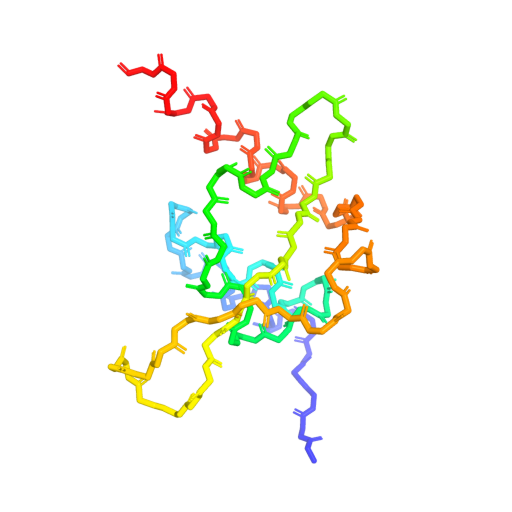3.254 1.00 90.00 93 VAL A N 1
ATOM 743 C CA . VAL A 1 93 ? -11.323 1.014 -3.065 1.00 90.00 93 VAL A CA 1
ATOM 744 C C . VAL A 1 93 ? -12.646 0.565 -3.689 1.00 90.00 93 VAL A C 1
ATOM 746 O O . VAL A 1 93 ? -13.653 0.510 -2.997 1.00 90.00 93 VAL A O 1
ATOM 749 N N . ARG A 1 94 ? -12.638 0.106 -4.950 1.00 88.94 94 ARG A N 1
ATOM 750 C CA . ARG A 1 94 ? -13.854 -0.420 -5.607 1.00 88.94 94 ARG A CA 1
ATOM 751 C C . ARG A 1 94 ? -14.460 -1.636 -4.901 1.00 88.94 94 ARG A C 1
ATOM 753 O O . ARG A 1 94 ? -15.649 -1.899 -5.032 1.00 88.94 94 ARG A O 1
ATOM 760 N N . ALA A 1 95 ? -13.631 -2.446 -4.243 1.00 85.94 95 ALA A N 1
ATOM 761 C CA . ALA A 1 95 ? -14.090 -3.623 -3.512 1.00 85.94 95 ALA A CA 1
ATOM 762 C C . ALA A 1 95 ? -14.718 -3.276 -2.154 1.00 85.94 95 ALA A C 1
ATOM 764 O O . ALA A 1 95 ? -15.448 -4.106 -1.627 1.00 85.94 95 ALA A O 1
ATOM 765 N N . ASP A 1 96 ? -14.409 -2.105 -1.593 1.00 82.25 96 ASP A N 1
ATOM 766 C CA . ASP A 1 96 ? -14.952 -1.615 -0.320 1.00 82.25 96 ASP A CA 1
ATOM 767 C C . ASP A 1 96 ? -16.342 -0.973 -0.492 1.00 82.25 96 ASP A C 1
ATOM 769 O O . ASP A 1 96 ? -17.166 -1.004 0.411 1.00 82.25 96 ASP A O 1
ATOM 773 N N . GLU A 1 97 ? -16.638 -0.463 -1.692 1.00 74.12 97 GLU A N 1
ATOM 774 C CA . GLU A 1 97 ? -17.937 0.121 -2.065 1.00 74.12 97 GLU A CA 1
ATOM 775 C C . GLU A 1 97 ? -19.064 -0.918 -2.281 1.00 74.12 97 GLU A C 1
ATOM 777 O O . GLU A 1 97 ? -20.191 -0.536 -2.605 1.00 74.12 97 GLU A O 1
ATOM 782 N N . ARG A 1 98 ? -18.781 -2.223 -2.154 1.00 58.34 98 ARG A N 1
ATOM 783 C CA . ARG A 1 98 ? -19.724 -3.333 -2.401 1.00 58.34 98 ARG A CA 1
ATOM 784 C C . ARG A 1 98 ? -20.139 -4.033 -1.117 1.00 58.34 98 ARG A C 1
ATOM 786 O O . ARG A 1 98 ? -21.335 -4.391 -1.045 1.00 58.34 98 ARG A O 1
#

Solvent-accessible surface area (backbone atoms only — not comparable to full-atom values): 5919 Å² total; per-residue (Å²): 134,88,79,79,54,68,69,57,53,48,53,56,55,68,73,42,58,75,94,72,31,61,50,57,42,38,40,73,65,63,80,41,54,64,47,26,45,76,63,61,56,70,89,34,44,41,82,90,80,53,27,40,44,55,30,43,25,44,67,62,94,53,93,84,36,56,74,41,74,44,97,57,40,82,78,35,51,46,66,75,82,46,66,70,49,54,53,47,49,56,53,50,55,63,61,69,80,108

pLDDT: mean 89.63, std 6.72, range [58.34, 97.19]

Secondary structure (DSSP, 8-state):
-PPPPHHHHHHHHHHS-GGG-HHHHHHHHS---HHHHTT--GGGEETTTTEEE--EEE-SSSTTSPEEE-TTGGGGEE----HHHHHHHHHHHHHH--